Protein AF-A0A2S9GTV9-F1 (afdb_monomer_lite)

Foldseek 3Di:
DDDPDDPVSVVLVVVLVVLLVVLVVVLVCCQVVVDCDPFKDFDDQPQWDDQFQWTQHPVRDIDGHPDGRPDDRVNDPPVPDPPRDTHIDTPVVVCCCRSPVVSVVVVVVVVVVVVVVVVVVVVVVVVVVVVVD

Sequence (133 aa):
MAIKLHGWRRIALVLSVSWITVTASFAAANYFGGSDGYFVYQSMPMGSKIEGNVVTFQDGRKVRLPIEPDTKPWEVDWSKQVGVPKLPEIRWPRFLIIGIFFPFLLWLFVEISAVVVRWIAVGFRDSKSRSDK

Organism: NCBI:txid2099400

Structure (mmCIF, N/CA/C/O backbone):
data_AF-A0A2S9GTV9-F1
#
_entry.id   AF-A0A2S9GTV9-F1
#
loop_
_atom_site.group_PDB
_atom_site.id
_atom_site.type_symbol
_atom_site.label_atom_id
_atom_site.label_alt_id
_atom_site.label_comp_id
_atom_site.label_asym_id
_atom_site.label_entity_id
_atom_site.label_seq_id
_atom_site.pdbx_PDB_ins_code
_atom_site.Cartn_x
_atom_site.Cartn_y
_atom_site.Cartn_z
_atom_site.occupancy
_atom_site.B_iso_or_equiv
_atom_site.auth_seq_id
_atom_site.auth_comp_id
_atom_site.auth_asym_id
_atom_site.auth_atom_id
_atom_site.pdbx_PDB_model_num
ATOM 1 N N . MET A 1 1 ? -6.006 18.281 -26.760 1.00 36.84 1 MET A N 1
ATOM 2 C CA . MET A 1 1 ? -4.566 18.276 -27.106 1.00 36.84 1 MET A CA 1
ATOM 3 C C . MET A 1 1 ? -4.013 16.890 -26.783 1.00 36.84 1 MET A C 1
ATOM 5 O O . MET A 1 1 ? -3.907 16.553 -25.614 1.00 36.84 1 MET A O 1
ATOM 9 N N . ALA A 1 2 ? -3.794 16.032 -27.784 1.00 46.97 2 ALA A N 1
ATOM 10 C CA . ALA A 1 2 ? -3.370 14.648 -27.553 1.00 46.97 2 ALA A CA 1
ATOM 11 C C . ALA A 1 2 ? -1.839 14.577 -27.443 1.00 46.97 2 ALA A C 1
ATOM 13 O O . ALA A 1 2 ? -1.130 14.820 -28.418 1.00 46.97 2 ALA A O 1
ATOM 14 N N . ILE A 1 3 ? -1.326 14.262 -26.253 1.00 52.88 3 ILE A N 1
ATOM 15 C CA . ILE A 1 3 ? 0.110 14.073 -26.028 1.00 52.88 3 ILE A CA 1
ATOM 16 C C . ILE A 1 3 ? 0.534 12.791 -26.757 1.00 52.88 3 ILE A C 1
ATOM 18 O O . ILE A 1 3 ? 0.134 11.684 -26.394 1.00 52.88 3 ILE A O 1
ATOM 22 N N . LYS A 1 4 ? 1.338 12.928 -27.815 1.00 57.28 4 LYS A N 1
ATOM 23 C CA . LYS A 1 4 ? 1.865 11.799 -28.594 1.00 57.28 4 LYS A CA 1
ATOM 24 C C . LYS A 1 4 ? 2.955 11.090 -27.774 1.00 57.28 4 LYS A C 1
ATOM 26 O O . LYS A 1 4 ? 4.137 11.400 -27.878 1.00 57.28 4 LYS A O 1
ATOM 31 N N . LEU A 1 5 ? 2.558 10.154 -26.911 1.00 61.72 5 LEU A N 1
ATOM 32 C CA . LEU A 1 5 ? 3.495 9.335 -26.132 1.00 61.72 5 LEU A CA 1
ATOM 33 C C . LEU A 1 5 ? 4.248 8.351 -27.040 1.00 61.72 5 LEU A C 1
ATOM 35 O O . LEU A 1 5 ? 3.621 7.560 -27.751 1.00 61.72 5 LEU A O 1
ATOM 39 N N . HIS A 1 6 ? 5.584 8.390 -26.974 1.00 76.19 6 HIS A N 1
ATOM 40 C CA . HIS A 1 6 ? 6.499 7.437 -27.615 1.00 76.19 6 HIS A CA 1
ATOM 41 C C . HIS A 1 6 ? 6.196 5.996 -27.161 1.00 76.19 6 HIS A C 1
ATOM 43 O O . HIS A 1 6 ? 5.809 5.793 -26.011 1.00 76.19 6 HIS A O 1
ATOM 49 N N . GLY A 1 7 ? 6.405 4.994 -28.026 1.00 74.38 7 GLY A N 1
ATOM 50 C CA . GLY A 1 7 ? 6.032 3.591 -27.755 1.00 74.38 7 GLY A CA 1
ATOM 51 C C . GLY A 1 7 ? 6.511 3.056 -26.397 1.00 74.38 7 GLY A C 1
ATOM 52 O O . GLY A 1 7 ? 5.719 2.523 -25.628 1.00 74.38 7 GLY A O 1
ATOM 53 N N . TRP A 1 8 ? 7.767 3.321 -26.036 1.00 72.69 8 TRP A N 1
ATOM 54 C CA . TRP A 1 8 ? 8.342 2.944 -24.738 1.00 72.69 8 TRP A CA 1
ATOM 55 C C . TRP A 1 8 ? 7.689 3.631 -23.536 1.00 72.69 8 TR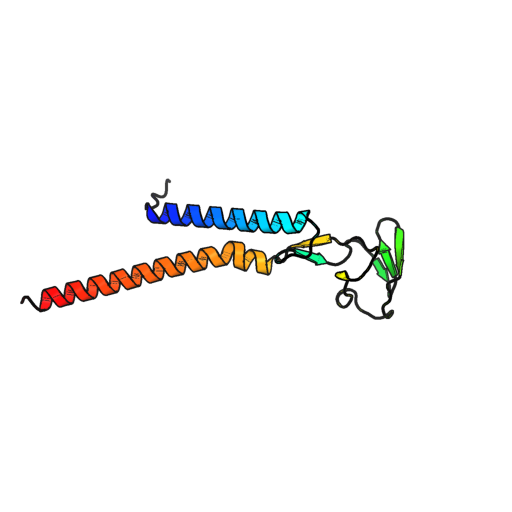P A C 1
ATOM 57 O O . TRP A 1 8 ? 7.499 3.012 -22.493 1.00 72.69 8 TRP A O 1
ATOM 67 N N . ARG A 1 9 ? 7.280 4.895 -23.687 1.00 75.19 9 ARG A N 1
ATOM 68 C CA . ARG A 1 9 ? 6.587 5.628 -22.620 1.00 75.19 9 ARG A CA 1
ATOM 69 C C . ARG A 1 9 ? 5.187 5.075 -22.372 1.00 75.19 9 ARG A C 1
ATOM 71 O O . ARG A 1 9 ? 4.725 5.107 -21.240 1.00 75.19 9 ARG A O 1
ATOM 78 N N . ARG A 1 10 ? 4.533 4.523 -23.401 1.00 77.31 10 ARG A N 1
ATOM 79 C CA . ARG A 1 10 ? 3.248 3.823 -23.244 1.00 77.31 10 ARG A CA 1
ATOM 80 C C . ARG A 1 10 ? 3.415 2.533 -22.446 1.00 77.31 10 ARG A C 1
ATOM 82 O O . ARG A 1 10 ? 2.633 2.299 -21.536 1.00 77.31 10 ARG A O 1
ATOM 89 N N . ILE A 1 11 ? 4.448 1.743 -22.742 1.00 79.38 11 ILE A N 1
ATOM 90 C CA . ILE A 1 11 ? 4.743 0.500 -22.009 1.00 79.38 11 ILE A CA 1
ATOM 91 C C . ILE A 1 11 ? 5.042 0.801 -20.537 1.00 79.38 11 ILE A C 1
ATOM 93 O O . ILE A 1 11 ? 4.457 0.174 -19.658 1.00 79.38 11 ILE A O 1
ATOM 97 N N . ALA A 1 12 ? 5.888 1.801 -20.265 1.00 76.38 12 ALA A N 1
ATOM 98 C CA . ALA A 1 12 ? 6.188 2.225 -18.899 1.00 76.38 12 ALA A CA 1
ATOM 99 C C . ALA A 1 12 ? 4.918 2.635 -18.139 1.00 76.38 12 ALA A C 1
ATOM 101 O O . ALA A 1 12 ? 4.698 2.191 -17.018 1.00 76.38 12 ALA A O 1
ATOM 102 N N . LEU A 1 13 ? 4.043 3.412 -18.782 1.00 76.25 13 LEU A N 1
ATOM 103 C CA . LEU A 1 13 ? 2.791 3.859 -18.180 1.00 76.25 13 LEU A CA 1
ATOM 104 C C . LEU A 1 13 ? 1.842 2.685 -17.888 1.00 76.25 13 LEU A C 1
ATOM 106 O O . LEU A 1 13 ? 1.281 2.617 -16.798 1.00 76.25 13 LEU A O 1
ATOM 110 N N . VAL A 1 14 ? 1.711 1.728 -18.812 1.00 80.31 14 VAL A N 1
ATOM 111 C CA . VAL A 1 14 ? 0.902 0.511 -18.608 1.00 80.31 14 VAL A CA 1
ATOM 112 C C . VAL A 1 14 ? 1.435 -0.322 -17.439 1.00 80.31 14 VAL A C 1
ATOM 114 O O . VAL A 1 14 ? 0.648 -0.787 -16.614 1.00 80.31 14 VAL A O 1
ATOM 117 N N . LEU A 1 15 ? 2.757 -0.471 -17.320 1.00 81.94 15 LEU A N 1
ATOM 118 C CA . LEU A 1 15 ? 3.380 -1.182 -16.201 1.00 81.94 15 LEU A CA 1
ATOM 119 C C . LEU A 1 15 ? 3.158 -0.461 -14.867 1.00 81.94 15 LEU A C 1
ATOM 121 O O . LEU A 1 15 ? 2.814 -1.112 -13.884 1.00 81.94 15 LEU A O 1
ATOM 125 N N . SER A 1 16 ? 3.279 0.870 -14.827 1.00 78.56 16 SER A N 1
ATOM 126 C CA . SER A 1 16 ? 3.006 1.654 -13.616 1.00 78.56 16 SER A CA 1
ATOM 127 C C . SER A 1 16 ? 1.548 1.538 -13.170 1.00 78.56 16 SER A C 1
ATOM 129 O O . SER A 1 16 ? 1.286 1.309 -11.992 1.00 78.56 16 SER A O 1
ATOM 131 N N . VAL A 1 17 ? 0.592 1.638 -14.100 1.00 81.00 17 VAL A N 1
ATOM 132 C CA . VAL A 1 17 ? -0.839 1.473 -13.792 1.00 81.00 17 VAL A CA 1
ATOM 133 C C . VAL A 1 17 ? -1.131 0.054 -13.300 1.00 81.00 17 VAL A C 1
ATOM 135 O O . VAL A 1 17 ? -1.847 -0.123 -12.313 1.00 81.00 17 VAL A O 1
ATOM 138 N N . SER A 1 18 ? -0.532 -0.956 -13.934 1.00 82.94 18 SER A N 1
ATOM 139 C CA . SER A 1 18 ? -0.667 -2.354 -13.507 1.00 82.94 18 SER A CA 1
ATOM 140 C C . SER A 1 18 ? -0.109 -2.563 -12.095 1.00 82.94 18 SER A C 1
ATOM 142 O O . SER A 1 18 ? -0.766 -3.182 -11.263 1.00 82.94 18 SER A O 1
ATOM 144 N N . TRP A 1 19 ? 1.052 -1.979 -11.779 1.00 84.62 19 TRP A N 1
ATOM 145 C CA . TRP A 1 19 ? 1.664 -2.048 -10.448 1.00 84.62 19 TRP A CA 1
ATOM 146 C C . TRP A 1 19 ? 0.798 -1.408 -9.361 1.00 84.62 19 TRP A C 1
ATOM 148 O O . TRP A 1 19 ? 0.572 -2.013 -8.310 1.00 84.62 19 TRP A O 1
ATOM 158 N N . ILE A 1 20 ? 0.273 -0.207 -9.623 1.00 82.25 20 ILE A N 1
ATOM 159 C CA . ILE A 1 20 ? -0.644 0.480 -8.704 1.00 82.25 20 ILE A CA 1
ATOM 160 C C . ILE A 1 20 ? -1.881 -0.389 -8.469 1.00 82.25 20 ILE A C 1
ATOM 162 O O . ILE A 1 20 ? -2.291 -0.568 -7.325 1.00 82.25 20 ILE A O 1
ATOM 166 N N . THR A 1 21 ? -2.430 -0.986 -9.529 1.00 83.06 21 THR A N 1
ATOM 167 C CA . THR A 1 21 ? -3.614 -1.853 -9.445 1.00 83.06 21 THR A CA 1
ATOM 168 C C . THR A 1 21 ? -3.348 -3.089 -8.586 1.00 83.06 21 THR A C 1
ATOM 170 O O . THR A 1 21 ? -4.150 -3.409 -7.709 1.00 83.06 21 THR A O 1
ATOM 173 N N . VAL A 1 22 ? -2.207 -3.759 -8.775 1.00 85.06 22 VAL A N 1
ATOM 174 C CA . VAL A 1 22 ? -1.809 -4.926 -7.967 1.00 85.06 22 VAL A CA 1
ATOM 175 C C . VAL A 1 22 ? -1.601 -4.532 -6.506 1.00 85.06 22 VAL A C 1
ATOM 177 O O . VAL A 1 22 ? -2.118 -5.196 -5.611 1.00 85.06 22 VAL A O 1
ATOM 180 N N . THR A 1 23 ? -0.907 -3.423 -6.252 1.00 84.12 23 THR A N 1
ATOM 181 C CA . THR A 1 23 ? -0.624 -2.953 -4.887 1.00 84.12 23 THR A CA 1
ATOM 182 C C . THR A 1 23 ? -1.903 -2.533 -4.162 1.00 84.12 23 THR A C 1
ATOM 184 O O . THR A 1 23 ? -2.093 -2.874 -2.996 1.00 84.12 23 THR A O 1
ATOM 187 N N . ALA A 1 24 ? -2.814 -1.847 -4.857 1.00 81.50 24 ALA A N 1
ATOM 188 C CA . ALA A 1 24 ? -4.129 -1.485 -4.338 1.00 81.50 24 ALA A CA 1
ATOM 189 C C . ALA A 1 24 ? -4.985 -2.723 -4.049 1.00 81.50 24 ALA A C 1
ATOM 191 O O . ALA A 1 24 ? -5.581 -2.812 -2.979 1.00 81.50 24 ALA A O 1
ATOM 192 N N . SER A 1 25 ? -4.990 -3.707 -4.953 1.00 83.12 25 SER A N 1
ATOM 193 C CA . SER A 1 25 ? -5.716 -4.969 -4.762 1.00 83.12 25 SER A CA 1
ATOM 194 C C . SER A 1 25 ? -5.176 -5.751 -3.565 1.00 83.12 25 SER A C 1
ATOM 196 O O . SER A 1 25 ? -5.946 -6.257 -2.754 1.00 83.12 25 SER A O 1
ATOM 198 N N . PHE A 1 26 ? -3.852 -5.799 -3.399 1.00 79.31 26 PHE A N 1
ATOM 199 C CA . PHE A 1 26 ? -3.220 -6.453 -2.258 1.00 79.31 26 PHE A CA 1
ATOM 200 C C . PHE A 1 26 ? -3.509 -5.718 -0.942 1.00 79.31 26 PHE A C 1
ATOM 202 O O . PHE A 1 26 ? -3.822 -6.351 0.066 1.00 79.31 26 PHE A O 1
ATOM 209 N N . ALA A 1 27 ? -3.467 -4.383 -0.933 1.00 77.69 27 ALA A N 1
ATOM 210 C CA . ALA A 1 27 ? -3.854 -3.591 0.233 1.00 77.69 27 ALA A CA 1
ATOM 211 C C . ALA A 1 27 ? -5.335 -3.799 0.597 1.00 77.69 27 ALA A C 1
ATOM 213 O O . ALA A 1 27 ? -5.647 -4.006 1.768 1.00 77.69 27 ALA A O 1
ATOM 214 N N . ALA A 1 28 ? -6.227 -3.828 -0.398 1.00 78.00 28 ALA A N 1
ATOM 215 C CA . ALA A 1 28 ? -7.649 -4.101 -0.211 1.00 78.00 28 ALA A CA 1
ATOM 216 C C . ALA A 1 28 ? -7.894 -5.511 0.345 1.00 78.00 28 ALA A C 1
ATOM 218 O O . ALA A 1 28 ? -8.660 -5.666 1.290 1.00 78.00 28 ALA A O 1
ATOM 219 N N . ALA A 1 29 ? -7.202 -6.530 -0.172 1.00 77.12 29 ALA A N 1
ATOM 220 C CA . ALA A 1 29 ? -7.305 -7.896 0.337 1.00 77.12 29 ALA A CA 1
ATOM 221 C C . ALA A 1 29 ? -6.901 -7.994 1.820 1.00 77.12 29 ALA A C 1
ATOM 223 O O . ALA A 1 29 ? -7.598 -8.633 2.601 1.00 77.12 29 ALA A O 1
ATOM 224 N N . ASN A 1 30 ? -5.830 -7.302 2.230 1.00 73.50 30 ASN A N 1
ATOM 225 C CA . ASN A 1 30 ? -5.439 -7.230 3.643 1.00 73.50 30 ASN A CA 1
ATOM 226 C C . ASN A 1 30 ? -6.464 -6.455 4.491 1.00 73.50 30 ASN A C 1
ATOM 228 O O . ASN A 1 30 ? -6.721 -6.824 5.632 1.00 73.50 30 ASN A O 1
ATOM 232 N N . TYR A 1 31 ? -7.069 -5.402 3.935 1.00 70.31 31 TYR A N 1
ATOM 233 C CA . TYR A 1 31 ? -8.070 -4.587 4.624 1.00 70.31 31 TYR A CA 1
ATOM 234 C C . TYR A 1 31 ? -9.366 -5.360 4.894 1.00 70.31 31 TYR A C 1
ATOM 236 O O . TYR A 1 31 ? -9.850 -5.383 6.024 1.00 70.31 31 TYR A O 1
ATOM 244 N N . PHE A 1 32 ? -9.906 -6.032 3.874 1.00 73.75 32 PHE A N 1
ATOM 245 C CA . PHE A 1 32 ? -11.146 -6.806 3.985 1.00 73.75 32 PHE A CA 1
ATOM 246 C C . PHE A 1 32 ? -10.946 -8.180 4.632 1.00 73.75 32 PHE A C 1
ATOM 248 O O . PHE A 1 32 ? -11.886 -8.724 5.203 1.00 73.75 32 PHE A O 1
ATOM 255 N N . GLY A 1 33 ? -9.734 -8.740 4.569 1.00 65.25 33 GLY A N 1
ATOM 256 C CA . GLY A 1 33 ? -9.407 -10.039 5.158 1.00 65.25 33 GLY A CA 1
ATOM 257 C C . GLY A 1 33 ? -9.264 -10.028 6.681 1.00 65.25 33 GLY A C 1
ATOM 258 O O . GLY A 1 33 ? -9.167 -11.094 7.282 1.00 65.25 33 GLY A O 1
ATOM 259 N N . GLY A 1 34 ? -9.231 -8.851 7.318 1.00 60.06 34 GLY A N 1
ATOM 260 C CA . GLY A 1 34 ? -9.117 -8.731 8.775 1.00 60.06 34 GLY A CA 1
ATOM 261 C C . GLY A 1 34 ? -7.800 -9.264 9.353 1.00 60.06 34 GLY A C 1
ATOM 262 O O . GLY A 1 34 ? -7.698 -9.427 10.565 1.00 60.06 34 GLY A O 1
ATOM 263 N N . SER A 1 35 ? -6.798 -9.534 8.514 1.00 62.25 35 SER A N 1
ATOM 264 C CA . SER A 1 35 ? -5.465 -9.974 8.925 1.00 62.25 35 SER A CA 1
ATOM 265 C C . SER A 1 35 ? -4.540 -8.779 9.138 1.00 62.25 35 SER A C 1
ATOM 267 O O . SER A 1 35 ? -4.529 -7.859 8.316 1.00 62.25 35 SER A O 1
ATOM 269 N N . ASP A 1 36 ? -3.697 -8.830 10.170 1.00 64.38 36 ASP A N 1
ATOM 270 C CA . ASP A 1 36 ? -2.565 -7.910 10.283 1.00 64.38 36 ASP A CA 1
ATOM 271 C C . ASP A 1 36 ? -1.587 -8.182 9.134 1.00 64.38 36 ASP A C 1
ATOM 273 O O . ASP A 1 36 ? -0.910 -9.209 9.075 1.00 64.38 36 ASP A O 1
ATOM 277 N N . GLY A 1 37 ? -1.572 -7.263 8.175 1.00 65.81 37 GLY A N 1
ATOM 278 C CA . GLY A 1 37 ? -0.848 -7.383 6.923 1.00 65.81 37 GLY A CA 1
ATOM 279 C C . GLY A 1 37 ? 0.239 -6.326 6.781 1.00 65.81 37 GLY A C 1
ATOM 280 O O . GLY A 1 37 ? 0.402 -5.407 7.583 1.00 65.81 37 GLY A O 1
ATOM 281 N N . TYR A 1 38 ? 0.990 -6.404 5.688 1.00 67.31 38 TYR A N 1
ATOM 282 C CA . TYR A 1 38 ? 2.076 -5.456 5.425 1.00 67.31 38 TYR A CA 1
ATOM 283 C C . TYR A 1 38 ? 1.592 -3.988 5.341 1.00 67.31 38 TYR A C 1
ATOM 285 O O . TYR A 1 38 ? 2.290 -3.062 5.783 1.00 67.31 38 TYR A O 1
ATOM 293 N N . PHE A 1 39 ? 0.383 -3.796 4.799 1.00 64.31 39 PHE A N 1
ATOM 294 C CA . PHE A 1 39 ? -0.255 -2.498 4.560 1.00 64.31 39 PHE A CA 1
ATOM 295 C C . PHE A 1 39 ? -1.326 -2.121 5.577 1.00 64.31 39 PHE A C 1
ATOM 297 O O . PHE A 1 39 ? -1.707 -0.957 5.617 1.00 64.31 39 PHE A O 1
ATOM 304 N N . VAL A 1 40 ? -1.820 -3.065 6.370 1.00 60.16 40 VAL A N 1
ATOM 305 C CA . VAL A 1 40 ? -2.968 -2.853 7.253 1.00 60.16 40 VAL A CA 1
ATOM 306 C C . VAL A 1 40 ? -2.626 -3.393 8.623 1.00 60.16 40 VAL A C 1
ATOM 308 O O . VAL A 1 40 ? -2.097 -4.492 8.734 1.00 60.16 40 VAL A O 1
ATOM 311 N N . TYR A 1 41 ? -2.907 -2.615 9.656 1.00 67.44 41 TYR A N 1
ATOM 312 C CA . TYR A 1 41 ? -2.806 -3.075 11.032 1.00 67.44 41 TYR A CA 1
ATOM 313 C C . TYR A 1 41 ? -4.114 -2.804 11.747 1.00 67.44 41 TYR A C 1
ATOM 315 O O . TYR A 1 41 ? -4.803 -1.829 11.448 1.00 67.44 41 TYR A O 1
ATOM 323 N N . GLN A 1 42 ? -4.461 -3.680 12.673 1.00 64.50 42 GLN A N 1
ATOM 324 C CA . GLN A 1 42 ? -5.600 -3.475 13.541 1.00 64.50 42 GLN A CA 1
ATOM 325 C C . GLN A 1 42 ? -5.226 -2.473 14.632 1.00 64.50 42 GLN A C 1
ATOM 327 O O . GLN A 1 42 ? -4.428 -2.775 15.522 1.00 64.50 42 GLN A O 1
ATOM 332 N N . SER A 1 43 ? -5.785 -1.269 14.548 1.00 66.31 43 SER A N 1
ATOM 333 C CA . SER A 1 43 ? -5.598 -0.228 15.555 1.00 66.31 43 SER A CA 1
ATOM 334 C C . SER A 1 43 ? -6.875 -0.021 16.372 1.00 66.31 43 SER A C 1
ATOM 336 O O . SER A 1 43 ? -7.885 -0.701 16.164 1.00 66.31 43 SER A O 1
ATOM 338 N N . MET A 1 44 ? -6.750 0.835 17.388 1.00 62.88 44 MET A N 1
ATOM 339 C CA . MET A 1 44 ? -7.713 1.128 18.451 1.00 62.88 44 MET A CA 1
ATOM 340 C C . MET A 1 44 ? -9.201 1.026 18.074 1.00 62.88 44 MET A C 1
ATO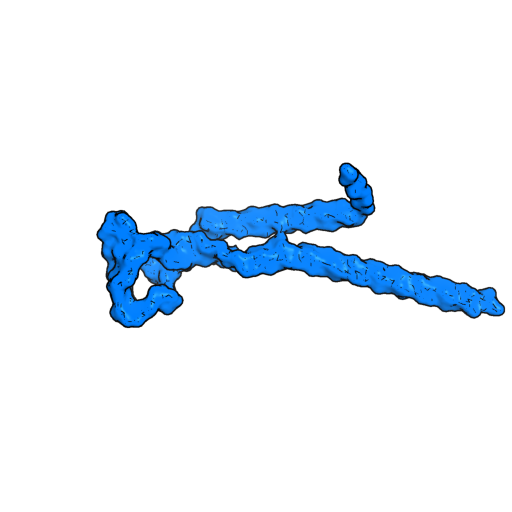M 342 O O . MET A 1 44 ? -9.605 1.387 16.968 1.00 62.88 44 MET A O 1
ATOM 346 N N . PRO A 1 45 ? -10.064 0.677 19.042 1.00 64.56 45 PRO A N 1
ATOM 347 C CA . PRO A 1 45 ? -11.507 0.790 18.865 1.00 64.56 45 PRO A CA 1
ATOM 348 C C . PRO A 1 45 ? -11.951 2.254 18.664 1.00 64.56 45 PRO A C 1
ATOM 350 O O . PRO A 1 45 ? -11.958 3.051 19.608 1.00 64.56 45 PRO A O 1
ATOM 353 N N . MET A 1 46 ? -12.363 2.615 17.443 1.00 63.84 46 MET A N 1
ATOM 354 C CA . MET A 1 46 ? -12.908 3.948 17.138 1.00 63.84 46 MET A CA 1
ATOM 355 C C . MET A 1 46 ? -14.202 4.220 17.903 1.00 63.84 46 MET A C 1
ATOM 357 O O . MET A 1 46 ? -15.061 3.350 18.047 1.00 63.84 46 MET A O 1
ATOM 361 N N . GLY A 1 47 ? -14.355 5.460 18.369 1.00 62.28 47 GLY A N 1
ATOM 362 C CA . GLY A 1 47 ? -15.561 5.904 19.068 1.00 62.28 47 GLY A CA 1
ATOM 363 C C . GLY A 1 47 ? -15.721 5.333 20.478 1.00 62.28 47 GLY A C 1
ATOM 364 O O . GLY A 1 47 ? -16.763 5.546 21.093 1.00 62.28 47 GLY A O 1
ATOM 365 N N . SER A 1 48 ? -14.715 4.629 20.999 1.00 71.12 48 SER A N 1
ATOM 366 C CA . SER A 1 48 ? -14.713 4.159 22.379 1.00 71.12 48 SER A CA 1
ATOM 367 C C . SER A 1 48 ? -14.198 5.238 23.335 1.00 71.12 48 SER A C 1
ATOM 369 O O . SER A 1 48 ? -13.281 5.998 23.019 1.00 71.12 48 SER A O 1
ATOM 371 N N . LYS A 1 49 ? -14.806 5.318 24.519 1.00 73.00 49 LYS A N 1
ATOM 372 C CA . LYS A 1 49 ? -14.332 6.151 25.622 1.00 73.00 49 LYS A CA 1
ATOM 373 C C . LYS A 1 49 ? -13.461 5.289 26.525 1.00 73.00 49 LYS A C 1
ATOM 375 O O . LYS A 1 49 ? -13.935 4.288 27.063 1.00 73.00 49 LYS A O 1
ATOM 380 N N . ILE A 1 50 ? -12.199 5.673 26.670 1.00 72.88 50 ILE A N 1
ATOM 381 C CA . ILE A 1 50 ? -11.230 4.966 27.506 1.00 72.88 50 ILE A CA 1
ATOM 382 C C . ILE A 1 50 ? -11.098 5.749 28.810 1.00 72.88 50 ILE A C 1
ATOM 384 O O . ILE A 1 50 ? -10.654 6.895 28.805 1.00 72.88 50 ILE A O 1
ATOM 388 N N . GLU A 1 51 ? -11.523 5.142 29.913 1.00 73.62 51 GLU A N 1
ATOM 389 C CA . GLU A 1 51 ? -11.390 5.694 31.261 1.00 73.62 51 GLU A CA 1
ATOM 390 C C . GLU A 1 51 ? -10.574 4.707 32.099 1.00 73.62 51 GLU A C 1
ATOM 392 O O . GLU A 1 51 ? -11.081 3.683 32.565 1.00 73.62 51 GLU A O 1
ATOM 397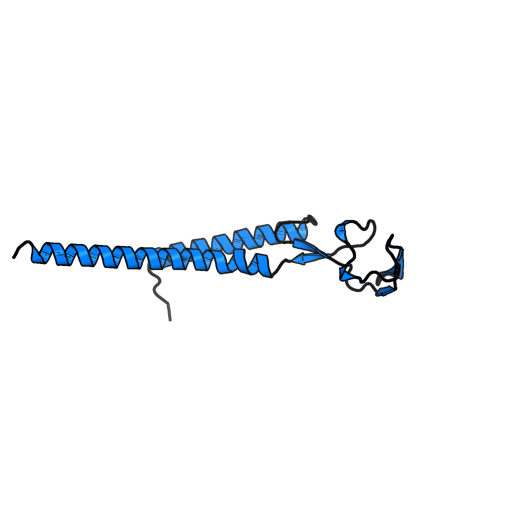 N N . GLY A 1 52 ? -9.278 4.993 32.232 1.00 74.06 52 GLY A N 1
ATOM 398 C CA . GLY A 1 52 ? -8.310 4.107 32.871 1.00 74.06 52 GLY A CA 1
ATOM 399 C C . GLY A 1 52 ? -8.282 2.719 32.232 1.00 74.06 52 GLY A C 1
ATOM 400 O O . GLY A 1 52 ? -8.010 2.581 31.042 1.00 74.06 52 GLY A O 1
ATOM 401 N N . ASN A 1 53 ? -8.614 1.685 33.009 1.00 78.06 53 ASN A N 1
ATOM 402 C CA . ASN A 1 53 ? -8.631 0.297 32.541 1.00 78.06 53 ASN A CA 1
ATOM 403 C C . ASN A 1 53 ? -9.975 -0.153 31.938 1.00 78.06 53 ASN A C 1
ATOM 405 O O . ASN A 1 53 ? -10.151 -1.343 31.673 1.00 78.06 53 ASN A O 1
ATOM 409 N N . VAL A 1 54 ? -10.942 0.747 31.735 1.00 76.00 54 VAL A N 1
ATOM 410 C CA . VAL A 1 54 ? -12.248 0.407 31.155 1.00 76.00 54 VAL A CA 1
ATOM 411 C C . VAL A 1 54 ? -12.421 1.078 29.799 1.00 76.00 54 VAL A C 1
ATOM 413 O O . VAL A 1 54 ? -12.330 2.298 29.669 1.00 76.00 54 VAL A O 1
ATOM 416 N N . VAL A 1 55 ? -12.751 0.273 28.792 1.00 77.44 55 VAL A N 1
ATOM 417 C CA . VAL A 1 55 ? -13.164 0.741 27.468 1.00 77.44 55 VAL A CA 1
ATOM 418 C C . VAL A 1 55 ? -14.678 0.671 27.389 1.00 77.44 55 VAL A C 1
ATOM 420 O O . VAL A 1 55 ? -15.256 -0.410 27.498 1.00 77.44 55 VAL A O 1
ATOM 423 N N . THR A 1 56 ? -15.319 1.822 27.203 1.00 78.56 56 THR A N 1
ATOM 424 C CA . THR A 1 56 ? -16.756 1.922 26.935 1.00 78.56 56 THR A CA 1
ATOM 425 C C . THR A 1 56 ? -16.968 2.130 25.443 1.00 78.56 56 THR A C 1
ATOM 427 O O . THR A 1 56 ? -16.471 3.097 24.870 1.00 78.56 56 THR A O 1
ATOM 430 N N . PHE A 1 57 ? -17.702 1.232 24.803 1.00 75.75 57 PHE A N 1
ATOM 431 C CA . PHE A 1 57 ? -18.043 1.322 23.386 1.00 75.75 57 PHE A CA 1
ATOM 432 C C . PHE A 1 57 ? -19.319 2.148 23.178 1.00 75.75 57 PHE A C 1
ATOM 434 O O . PHE A 1 57 ? -20.101 2.352 24.108 1.00 75.75 57 PHE A O 1
ATOM 441 N N . GLN A 1 58 ? -19.555 2.609 21.946 1.00 73.25 58 GLN A N 1
ATOM 442 C CA . GLN A 1 58 ? -20.763 3.378 21.601 1.00 73.25 58 GLN A CA 1
ATOM 443 C C . GLN A 1 58 ? -22.065 2.589 21.797 1.00 73.25 58 GLN A C 1
ATOM 445 O O . GLN A 1 58 ? -23.122 3.179 21.985 1.00 73.25 58 GLN A O 1
ATOM 450 N N . ASP A 1 59 ? -21.985 1.261 21.794 1.00 71.25 59 ASP A N 1
ATOM 451 C CA . ASP A 1 59 ? -23.100 0.352 22.070 1.00 71.25 59 ASP A CA 1
ATOM 452 C C . ASP A 1 59 ? -23.354 0.129 23.578 1.00 71.25 59 ASP A C 1
ATOM 454 O O . ASP A 1 59 ? -24.184 -0.695 23.955 1.00 71.25 59 ASP A O 1
ATOM 458 N N . GLY A 1 60 ? -22.634 0.844 24.450 1.00 72.56 60 GLY A N 1
ATOM 459 C CA . GLY A 1 60 ? -22.755 0.745 25.903 1.00 72.56 60 GLY A CA 1
ATOM 460 C C . GLY A 1 60 ? -22.013 -0.440 26.526 1.00 72.56 60 GLY A C 1
ATOM 461 O O . GLY A 1 60 ? -21.990 -0.554 27.756 1.00 72.56 60 GLY A O 1
ATOM 462 N N . ARG A 1 61 ? -21.365 -1.307 25.730 1.00 75.81 61 ARG A N 1
ATOM 463 C CA . ARG A 1 61 ? -20.526 -2.388 26.263 1.00 75.81 61 ARG A CA 1
ATOM 464 C C . ARG A 1 61 ? -19.320 -1.801 26.989 1.00 75.81 61 ARG A C 1
ATOM 466 O O . ARG A 1 61 ? -18.703 -0.842 26.528 1.00 75.81 61 ARG A O 1
ATOM 473 N N . LYS A 1 62 ? -18.966 -2.406 28.123 1.00 79.00 62 LYS A N 1
ATOM 474 C CA . LYS A 1 62 ? -17.781 -2.056 28.911 1.00 79.00 62 LYS A CA 1
ATOM 475 C C . LYS A 1 62 ? -16.858 -3.259 28.985 1.00 79.00 62 LYS A C 1
ATOM 477 O O . LYS A 1 62 ? -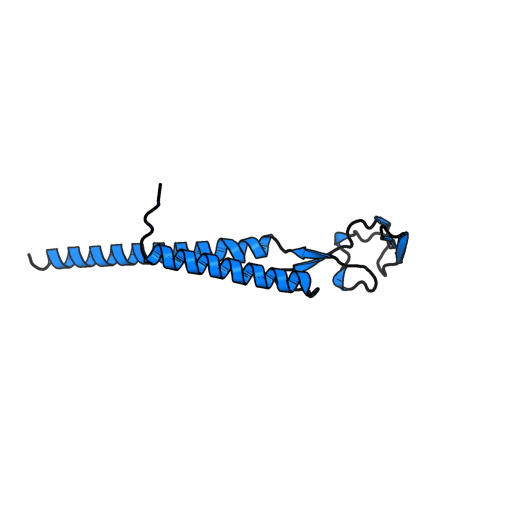17.261 -4.305 29.485 1.00 79.00 62 LYS A O 1
ATOM 482 N N . VAL A 1 63 ? -15.630 -3.108 28.502 1.00 76.75 63 VAL A N 1
ATOM 483 C CA . VAL A 1 63 ? -14.591 -4.140 28.590 1.00 76.75 63 VAL A CA 1
ATOM 484 C C . VAL A 1 63 ? -13.498 -3.640 29.523 1.00 76.75 63 VAL A C 1
ATOM 486 O O . VAL A 1 63 ? -12.957 -2.552 29.326 1.00 76.75 63 VAL A O 1
ATOM 489 N N . ARG A 1 64 ? -13.196 -4.425 30.563 1.00 77.56 64 ARG A N 1
ATOM 490 C CA . ARG A 1 64 ? -12.038 -4.187 31.430 1.00 77.56 64 ARG A CA 1
ATOM 491 C C . ARG A 1 64 ? -10.793 -4.738 30.756 1.00 77.56 64 ARG A C 1
ATOM 493 O O . ARG A 1 64 ? -10.738 -5.923 30.440 1.00 77.56 64 ARG A O 1
ATOM 500 N N . LEU A 1 65 ? -9.812 -3.873 30.563 1.00 75.81 65 LEU A N 1
ATOM 501 C CA . LEU A 1 65 ? -8.504 -4.233 30.056 1.00 75.81 65 LEU A CA 1
ATOM 502 C C . LEU A 1 65 ? -7.599 -4.667 31.225 1.00 75.81 65 LEU A C 1
ATOM 504 O O . LEU A 1 65 ? -7.632 -4.046 32.291 1.00 75.81 65 LEU A O 1
ATOM 508 N N . PRO A 1 66 ? -6.774 -5.708 31.048 1.00 75.88 66 PRO A N 1
ATOM 509 C CA . PRO A 1 66 ? -5.793 -6.156 32.033 1.00 75.88 66 PRO A CA 1
ATOM 510 C C . PRO A 1 66 ? -4.520 -5.287 31.975 1.00 75.88 66 PRO A C 1
ATOM 512 O O . PRO A 1 66 ? -3.437 -5.783 31.685 1.00 75.88 66 PRO A O 1
ATOM 515 N N . ILE A 1 67 ? -4.661 -3.980 32.192 1.00 73.62 67 ILE A N 1
ATOM 516 C CA . ILE A 1 67 ? -3.575 -2.983 32.181 1.00 73.62 67 ILE A CA 1
ATOM 517 C C . ILE A 1 67 ? -3.711 -2.043 33.376 1.00 73.62 67 ILE A C 1
ATOM 519 O O . ILE A 1 67 ? -4.778 -1.947 33.994 1.00 73.62 67 ILE A O 1
ATOM 523 N N . GLU A 1 68 ? -2.617 -1.360 33.697 1.00 77.44 68 GLU A N 1
ATOM 524 C CA . GLU A 1 68 ? -2.571 -0.384 34.777 1.00 77.44 68 GLU A CA 1
ATOM 525 C C . GLU A 1 68 ? -3.488 0.819 34.468 1.00 77.44 68 GLU A C 1
ATOM 527 O O . GLU A 1 68 ? -3.666 1.185 33.300 1.00 77.44 68 GLU A O 1
ATOM 532 N N . PRO A 1 69 ? -4.123 1.430 35.487 1.00 68.56 69 PRO A N 1
ATOM 533 C CA . PRO A 1 69 ? -5.155 2.457 35.295 1.00 68.56 69 PRO A CA 1
ATOM 534 C C . PRO A 1 69 ? -4.657 3.738 34.610 1.00 68.56 69 PRO A C 1
ATOM 536 O O . PRO A 1 69 ? -5.457 4.539 34.139 1.00 68.56 69 PRO A O 1
ATOM 539 N N . ASP A 1 70 ? -3.352 3.951 34.600 1.00 76.31 70 ASP A N 1
ATOM 540 C CA . ASP A 1 70 ? -2.627 5.124 34.123 1.00 76.31 70 ASP A CA 1
ATOM 541 C C . ASP A 1 70 ? -1.937 4.898 32.770 1.00 76.31 70 ASP A C 1
ATOM 543 O O . ASP A 1 70 ? -1.354 5.828 32.206 1.00 76.31 70 ASP A O 1
ATOM 547 N N . THR A 1 71 ? -2.060 3.694 32.201 1.00 72.19 71 THR A N 1
ATOM 548 C CA . THR A 1 71 ? -1.551 3.406 30.858 1.00 72.19 71 THR A CA 1
ATOM 549 C C . THR A 1 71 ? -2.295 4.248 29.824 1.00 72.19 71 THR A C 1
ATOM 551 O O . THR A 1 71 ? -3.527 4.225 29.733 1.00 72.19 71 THR A O 1
ATOM 554 N N . LYS A 1 72 ? -1.552 4.995 29.003 1.00 72.12 72 LYS A N 1
ATOM 555 C CA . LYS A 1 72 ? -2.165 5.807 27.949 1.00 72.12 72 LYS A CA 1
ATOM 556 C C . LYS A 1 72 ? -2.720 4.911 26.840 1.00 72.12 72 LYS A C 1
ATOM 558 O O . LYS A 1 72 ? -2.100 3.906 26.500 1.00 72.12 72 LYS A O 1
ATOM 563 N N . PRO A 1 73 ? -3.823 5.297 26.174 1.00 68.38 73 PRO A N 1
ATOM 564 C CA . PRO A 1 73 ? -4.424 4.488 25.115 1.00 68.38 73 PRO A CA 1
ATOM 565 C C . PRO A 1 73 ? -3.442 4.013 24.035 1.00 68.38 73 PRO A C 1
ATOM 567 O O . PRO A 1 73 ? -3.532 2.876 23.581 1.00 68.38 73 PRO A O 1
ATOM 570 N N . TRP A 1 74 ? -2.507 4.867 23.607 1.00 71.06 74 TRP A N 1
ATOM 571 C CA . TRP A 1 74 ? -1.538 4.556 22.543 1.00 71.06 74 TRP A CA 1
ATOM 572 C C . TRP A 1 74 ? -0.405 3.622 22.975 1.00 71.06 74 TRP A C 1
ATOM 574 O O . TRP A 1 74 ? 0.318 3.124 22.119 1.00 71.06 74 TRP A O 1
ATOM 584 N N . GLU A 1 75 ? -0.257 3.372 24.275 1.00 71.06 75 GLU A N 1
ATOM 585 C CA . GLU A 1 75 ? 0.694 2.402 24.831 1.00 71.06 75 GLU A CA 1
ATOM 586 C C . GLU A 1 75 ? 0.075 1.000 24.940 1.00 71.06 75 GLU A C 1
ATOM 588 O O . GLU A 1 75 ? 0.790 0.010 25.090 1.00 71.06 75 GLU A O 1
ATOM 593 N N . VAL A 1 76 ? -1.252 0.894 24.819 1.00 73.50 76 VAL A N 1
ATOM 594 C CA . VAL A 1 76 ? -1.961 -0.384 24.867 1.00 73.50 76 VAL A CA 1
ATOM 595 C C . VAL A 1 76 ? -1.754 -1.141 23.561 1.00 73.50 76 VAL A C 1
ATOM 597 O O . VAL A 1 76 ? -2.084 -0.667 22.473 1.00 73.50 76 VAL A O 1
ATOM 600 N N . ASP A 1 77 ? -1.272 -2.375 23.676 1.00 73.50 77 ASP A N 1
ATOM 601 C CA . ASP A 1 77 ? -1.228 -3.306 22.555 1.00 73.50 77 ASP A CA 1
ATOM 602 C C . ASP A 1 77 ? -2.633 -3.868 22.283 1.00 73.50 77 ASP A C 1
ATOM 604 O O . ASP A 1 77 ? -3.016 -4.946 22.752 1.00 73.50 77 ASP A O 1
ATOM 608 N N . TRP A 1 78 ? -3.429 -3.101 21.534 1.00 72.94 78 TRP A N 1
ATOM 609 C CA . TRP A 1 78 ? -4.803 -3.446 21.162 1.00 72.94 78 TRP A CA 1
ATOM 610 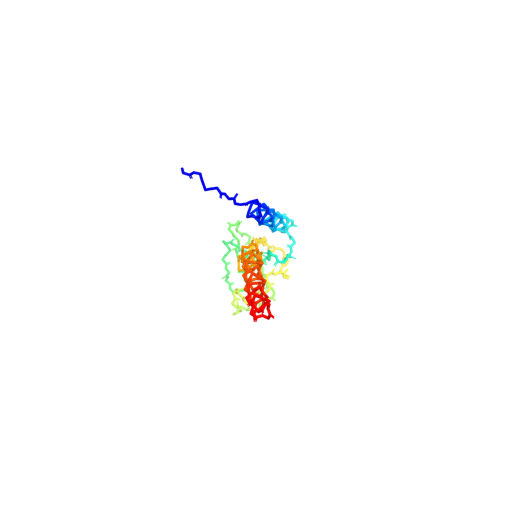C C . TRP A 1 78 ? -4.897 -4.765 20.400 1.00 72.94 78 TRP A C 1
ATOM 612 O O . TRP A 1 78 ? -5.921 -5.439 20.488 1.00 72.94 78 TRP A O 1
ATOM 622 N N . SER A 1 79 ? -3.829 -5.182 19.711 1.00 68.19 79 SER A N 1
ATOM 623 C CA . SER A 1 79 ? -3.794 -6.443 18.967 1.00 68.19 79 SER A CA 1
ATOM 624 C C . SER A 1 79 ? -3.985 -7.665 19.877 1.00 68.19 79 SER A C 1
ATOM 626 O O . SER A 1 79 ? -4.575 -8.662 19.455 1.00 68.19 79 SER A O 1
ATOM 628 N N . LYS A 1 80 ? -3.593 -7.569 21.152 1.00 73.94 80 LYS A N 1
ATOM 629 C CA . LYS A 1 80 ? -3.680 -8.662 22.132 1.00 73.94 80 LYS A CA 1
ATOM 630 C C . LYS A 1 80 ? -4.971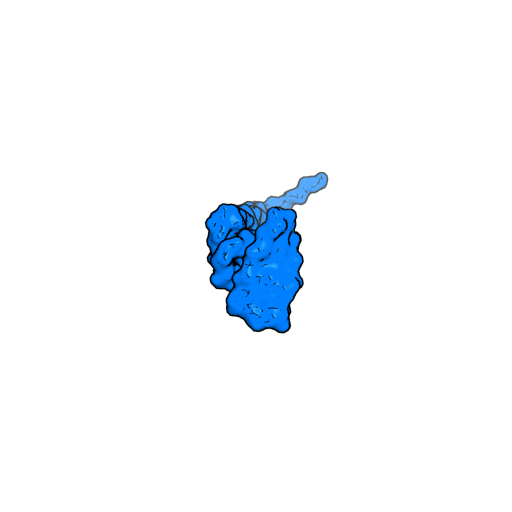 -8.666 22.949 1.00 73.94 80 LYS A C 1
ATOM 632 O O . LYS A 1 80 ? -5.210 -9.611 23.696 1.00 73.94 80 LYS A O 1
ATOM 637 N N . GLN A 1 81 ? -5.809 -7.638 22.816 1.00 71.62 81 GLN A N 1
ATOM 638 C CA . GLN A 1 81 ? -7.024 -7.505 23.617 1.00 71.62 81 GLN A CA 1
ATOM 639 C C . GLN A 1 81 ? -8.177 -8.299 22.994 1.00 71.62 81 GLN A C 1
ATOM 641 O O . GLN A 1 81 ? -8.642 -8.006 21.890 1.00 71.62 81 GLN A O 1
ATOM 646 N N . VAL A 1 82 ? -8.634 -9.328 23.710 1.00 66.81 82 VAL A N 1
ATOM 647 C CA . VAL A 1 82 ? -9.744 -10.196 23.295 1.00 66.81 82 VAL A CA 1
ATOM 648 C C . VAL A 1 82 ? -11.074 -9.514 23.625 1.00 66.81 82 VAL A C 1
ATOM 650 O O . VAL A 1 82 ? -11.264 -9.012 24.728 1.00 66.81 82 VAL A O 1
ATOM 653 N N . GLY A 1 83 ? -12.009 -9.491 22.671 1.00 64.94 83 GLY A N 1
ATOM 654 C CA . GLY A 1 83 ? -13.350 -8.917 22.866 1.00 64.94 83 GLY A CA 1
ATOM 655 C C . GLY A 1 83 ? -13.478 -7.425 22.542 1.00 64.94 83 GLY A C 1
ATOM 656 O O . GLY A 1 83 ? -14.580 -6.885 22.613 1.00 64.94 83 GLY A O 1
ATOM 657 N N . VAL A 1 84 ? -12.389 -6.767 22.136 1.00 68.25 84 VAL A N 1
ATOM 658 C CA . VAL A 1 84 ? -12.419 -5.398 21.611 1.00 68.25 84 VAL A CA 1
ATOM 659 C C . VAL A 1 84 ? -12.621 -5.455 20.088 1.00 68.25 84 VAL A C 1
ATOM 661 O O . VAL A 1 84 ? -11.802 -6.077 19.409 1.00 68.25 84 VAL A O 1
ATOM 664 N N . PRO A 1 85 ? -13.677 -4.843 19.518 1.00 65.88 85 PRO A N 1
ATOM 665 C CA . PRO A 1 85 ? -13.795 -4.677 18.074 1.00 65.88 85 PRO A CA 1
ATOM 666 C C . PRO A 1 85 ? -12.656 -3.787 17.574 1.00 65.88 85 PRO A C 1
ATOM 668 O O . PRO A 1 85 ? -12.513 -2.640 17.997 1.00 65.88 85 PRO A O 1
ATOM 671 N N . LYS A 1 86 ? -11.830 -4.333 16.686 1.00 69.94 86 LYS A N 1
ATOM 672 C CA . LYS A 1 86 ? -10.694 -3.633 16.086 1.00 69.94 86 LYS A CA 1
ATOM 673 C C . LYS A 1 86 ? -11.072 -3.165 14.695 1.00 69.94 86 LYS A C 1
ATOM 675 O O . LYS A 1 86 ? -11.818 -3.855 13.998 1.00 69.94 86 LYS A O 1
ATOM 680 N N . LEU A 1 87 ? -10.529 -2.028 14.279 1.00 67.50 87 LEU A N 1
ATOM 681 C CA . LEU A 1 87 ? -10.706 -1.550 12.917 1.00 67.50 87 LEU A CA 1
ATOM 682 C C . LEU A 1 87 ? -9.401 -1.703 12.136 1.00 67.50 87 LEU A C 1
ATOM 684 O O . LEU A 1 87 ? -8.332 -1.374 12.656 1.00 67.50 87 LEU A O 1
ATOM 688 N N . PRO A 1 88 ? -9.468 -2.216 10.897 1.00 68.62 88 PRO A N 1
ATOM 689 C CA . PRO A 1 88 ? -8.316 -2.218 10.019 1.00 68.62 88 PRO A CA 1
ATOM 690 C C . PRO A 1 88 ? -7.973 -0.773 9.646 1.00 68.62 88 PRO A C 1
ATOM 692 O O . PRO A 1 88 ? -8.817 -0.029 9.145 1.00 68.62 88 PRO A O 1
ATOM 695 N N . GLU A 1 89 ? -6.724 -0.377 9.866 1.00 71.44 89 GLU A N 1
ATOM 696 C CA . GLU A 1 89 ? -6.198 0.921 9.462 1.00 71.44 89 GLU A CA 1
ATOM 697 C C . GLU A 1 89 ? -5.104 0.747 8.408 1.00 71.44 89 GLU A C 1
ATOM 699 O O . GLU A 1 89 ? -4.193 -0.076 8.540 1.00 71.44 89 GLU A O 1
ATOM 704 N N . ILE A 1 90 ? -5.190 1.537 7.336 1.00 71.88 90 ILE A N 1
ATOM 705 C CA . ILE A 1 90 ? -4.213 1.515 6.248 1.00 71.88 90 ILE A CA 1
ATOM 706 C C . ILE A 1 90 ? -2.961 2.272 6.694 1.00 71.88 90 ILE A C 1
ATOM 708 O O . ILE A 1 90 ? -3.011 3.444 7.062 1.00 71.88 90 ILE A O 1
ATOM 712 N N . ARG A 1 91 ? -1.797 1.632 6.572 1.00 76.25 91 ARG A N 1
ATOM 713 C CA . ARG A 1 91 ? -0.480 2.263 6.718 1.00 76.25 91 ARG A CA 1
ATOM 714 C C . ARG A 1 91 ? -0.193 3.128 5.496 1.00 76.25 91 ARG A C 1
ATOM 716 O O . ARG A 1 91 ? 0.622 2.765 4.643 1.00 76.25 91 ARG A O 1
ATOM 723 N N . TRP A 1 92 ? -0.846 4.286 5.437 1.00 74.00 92 TRP A N 1
ATOM 724 C CA . TRP A 1 92 ? -0.709 5.268 4.362 1.00 74.00 92 TRP A CA 1
ATOM 725 C C . TRP A 1 92 ? 0.745 5.549 3.964 1.00 74.00 92 TRP A C 1
ATOM 727 O O . TRP A 1 92 ? 1.016 5.516 2.766 1.00 74.00 92 TRP A O 1
ATOM 737 N N . PRO A 1 93 ? 1.720 5.703 4.888 1.00 75.94 93 PRO A N 1
ATOM 738 C CA . PRO A 1 93 ? 3.109 5.931 4.492 1.00 75.94 93 PRO A CA 1
ATOM 739 C C . PRO A 1 93 ? 3.692 4.781 3.662 1.00 75.94 93 PRO A C 1
ATOM 741 O O . PRO A 1 93 ? 4.317 5.013 2.633 1.00 75.94 93 PRO A O 1
ATOM 744 N N . ARG A 1 94 ? 3.446 3.525 4.059 1.00 72.81 94 ARG A N 1
ATOM 745 C CA . ARG A 1 94 ? 3.945 2.348 3.326 1.00 72.81 94 ARG A CA 1
ATOM 746 C C . ARG A 1 94 ? 3.261 2.196 1.977 1.00 72.81 94 ARG A C 1
ATOM 748 O O . ARG A 1 94 ? 3.920 1.884 0.989 1.00 72.81 94 ARG A O 1
ATOM 755 N N . PHE A 1 95 ? 1.954 2.440 1.942 1.00 77.25 95 PHE A N 1
ATOM 756 C CA . PHE A 1 95 ? 1.186 2.413 0.706 1.00 77.25 95 PHE A CA 1
ATOM 757 C C . PHE A 1 95 ? 1.665 3.486 -0.280 1.00 77.25 95 PHE A C 1
ATOM 759 O O . PHE A 1 95 ? 1.894 3.180 -1.443 1.00 77.25 95 PHE A O 1
ATOM 766 N N . LEU A 1 96 ? 1.903 4.716 0.181 1.00 79.00 96 LEU A N 1
ATOM 767 C CA . LEU A 1 96 ? 2.418 5.801 -0.658 1.00 79.00 96 LEU A CA 1
ATOM 768 C C . LEU A 1 96 ? 3.837 5.508 -1.167 1.00 79.00 96 LEU A C 1
ATOM 770 O O . LEU A 1 96 ? 4.116 5.704 -2.350 1.00 79.00 96 LEU A O 1
ATOM 774 N N . ILE A 1 97 ? 4.719 4.991 -0.307 1.00 79.88 97 ILE A N 1
ATOM 775 C CA . ILE A 1 97 ? 6.104 4.675 -0.685 1.00 79.88 97 ILE A CA 1
ATOM 776 C C . ILE A 1 97 ? 6.146 3.576 -1.758 1.00 79.88 97 ILE A C 1
ATOM 778 O O . ILE A 1 97 ? 6.808 3.733 -2.781 1.00 79.88 97 ILE A O 1
ATOM 782 N N . ILE A 1 98 ? 5.427 2.471 -1.557 1.00 78.50 98 ILE A N 1
ATOM 783 C CA . ILE A 1 98 ? 5.530 1.289 -2.433 1.00 78.50 98 ILE A CA 1
ATOM 784 C C . ILE A 1 98 ? 4.565 1.360 -3.614 1.00 78.50 98 ILE A C 1
ATOM 786 O O . ILE A 1 98 ? 4.912 0.977 -4.731 1.00 78.50 98 ILE A O 1
ATOM 790 N N . GLY A 1 99 ? 3.349 1.845 -3.376 1.00 72.75 99 GLY A N 1
ATOM 791 C CA . GLY A 1 99 ? 2.313 1.940 -4.397 1.00 72.75 99 GLY A CA 1
ATOM 792 C C . GLY A 1 99 ? 2.575 3.062 -5.392 1.00 72.75 99 GLY A C 1
ATOM 793 O O . GLY A 1 99 ? 2.311 2.879 -6.576 1.00 72.75 99 GLY A O 1
ATOM 794 N N . ILE A 1 100 ? 3.121 4.199 -4.941 1.00 74.62 100 ILE A N 1
ATOM 795 C CA . ILE A 1 100 ? 3.264 5.400 -5.780 1.00 74.62 100 ILE A CA 1
ATOM 796 C C . ILE A 1 100 ? 4.732 5.747 -6.038 1.00 74.62 100 ILE A C 1
ATOM 798 O O . ILE A 1 100 ? 5.133 5.909 -7.189 1.00 74.62 100 ILE A O 1
ATOM 802 N N . PHE A 1 101 ? 5.557 5.850 -4.995 1.00 79.31 101 PHE A N 1
ATOM 803 C CA . PHE A 1 101 ? 6.939 6.323 -5.148 1.00 79.31 101 PHE A CA 1
ATOM 804 C C . PHE A 1 101 ? 7.856 5.309 -5.834 1.00 79.31 101 PHE A C 1
ATOM 806 O O . PHE A 1 101 ? 8.667 5.684 -6.678 1.00 79.31 101 PHE A O 1
ATOM 813 N N . PHE A 1 102 ? 7.728 4.025 -5.512 1.00 78.94 102 PHE A N 1
ATOM 814 C CA . PHE A 1 102 ? 8.563 2.973 -6.087 1.00 78.94 102 PHE A CA 1
ATOM 815 C C . PHE A 1 102 ? 8.484 2.867 -7.625 1.00 78.94 102 PHE A C 1
ATOM 817 O O . PHE A 1 102 ? 9.539 2.882 -8.264 1.00 78.94 102 PHE A O 1
ATOM 824 N N . PRO A 1 103 ? 7.296 2.826 -8.268 1.00 77.94 103 PRO A N 1
ATOM 825 C CA . PRO A 1 103 ? 7.227 2.809 -9.730 1.00 77.94 103 PRO A CA 1
ATOM 826 C C . PRO A 1 103 ? 7.781 4.095 -10.360 1.00 77.94 103 PRO A C 1
ATOM 828 O O . PRO A 1 103 ? 8.377 4.035 -11.436 1.00 77.94 103 PRO A O 1
ATOM 831 N N . PHE A 1 104 ? 7.650 5.244 -9.688 1.00 79.31 104 PHE A N 1
ATOM 832 C CA . PHE A 1 104 ? 8.256 6.494 -10.145 1.00 79.31 104 PHE A CA 1
ATOM 833 C C . PHE A 1 104 ? 9.791 6.445 -10.090 1.00 79.31 104 PHE A C 1
ATOM 835 O O . PHE A 1 104 ? 10.452 6.827 -11.054 1.00 79.31 104 PHE A O 1
ATOM 842 N N . LEU A 1 105 ? 10.364 5.917 -9.004 1.00 81.88 105 LEU A N 1
ATOM 843 C CA . LEU A 1 105 ? 11.811 5.728 -8.861 1.00 81.88 105 LEU A CA 1
ATOM 844 C C . LEU A 1 105 ? 12.371 4.764 -9.910 1.00 81.88 105 LEU A C 1
ATOM 846 O O . LEU A 1 105 ? 13.399 5.059 -10.516 1.00 81.88 105 LEU A O 1
ATOM 850 N N . LEU A 1 106 ? 11.683 3.647 -10.169 1.00 80.38 106 LEU A N 1
ATOM 851 C CA . LEU A 1 106 ? 12.061 2.710 -11.230 1.00 80.38 106 LEU A CA 1
ATOM 852 C C . LEU A 1 106 ? 12.056 3.380 -12.605 1.00 80.38 106 LEU A C 1
ATOM 854 O O . LEU A 1 106 ? 12.996 3.211 -13.379 1.00 80.38 106 LEU A O 1
ATOM 858 N N . TRP A 1 107 ? 11.023 4.168 -12.903 1.00 81.44 107 TRP A N 1
ATOM 859 C CA . TRP A 1 107 ? 10.955 4.905 -14.160 1.00 81.44 107 TRP A CA 1
ATOM 860 C C . TRP A 1 107 ? 12.106 5.910 -14.299 1.00 81.44 107 TRP A C 1
ATOM 862 O O . TRP A 1 107 ? 12.773 5.955 -15.334 1.00 81.44 107 TRP A O 1
ATOM 872 N N . LEU A 1 108 ? 12.380 6.670 -13.239 1.00 82.88 108 LEU A N 1
ATOM 873 C CA . LEU A 1 108 ? 13.449 7.664 -13.212 1.00 82.88 108 LEU A CA 1
ATOM 874 C C . LEU A 1 108 ? 14.825 7.003 -13.387 1.00 82.88 108 LEU A C 1
ATOM 876 O O . LEU A 1 108 ? 15.649 7.489 -14.159 1.00 82.88 108 LEU A O 1
ATOM 880 N N . PHE A 1 109 ? 15.046 5.852 -12.750 1.00 81.31 109 PHE A N 1
ATOM 881 C CA . PHE A 1 109 ? 16.258 5.054 -12.924 1.00 81.31 109 PHE A CA 1
ATOM 882 C C . PHE A 1 109 ? 16.456 4.600 -14.379 1.00 81.31 109 PHE A C 1
ATOM 884 O O . PHE A 1 109 ? 17.570 4.674 -14.905 1.00 81.31 109 PHE A O 1
ATOM 891 N N . VAL A 1 110 ? 15.384 4.182 -15.062 1.00 82.25 110 VAL A N 1
ATOM 892 C CA . VAL A 1 110 ? 15.435 3.790 -16.480 1.00 82.25 110 VAL A CA 1
ATOM 893 C C . VAL A 1 110 ? 15.764 4.982 -17.384 1.00 82.25 110 VAL A C 1
ATOM 895 O O . VAL A 1 110 ? 16.610 4.848 -18.268 1.00 82.25 110 VAL A O 1
ATOM 898 N N . GLU A 1 111 ? 15.152 6.151 -17.166 1.00 83.38 111 GLU A N 1
ATOM 899 C CA . GLU A 1 111 ? 15.458 7.368 -17.943 1.00 83.38 111 GLU A CA 1
ATOM 900 C C . GLU A 1 111 ? 16.910 7.825 -17.725 1.00 83.38 111 GLU A C 1
ATOM 902 O O . GLU A 1 111 ? 17.619 8.076 -18.701 1.00 83.38 111 GLU A O 1
ATOM 907 N N . ILE A 1 112 ? 17.407 7.845 -16.480 1.00 83.62 112 ILE A N 1
ATOM 908 C CA . ILE A 1 112 ? 18.823 8.149 -16.199 1.00 83.62 112 ILE A CA 1
ATOM 909 C C . ILE A 1 112 ? 19.737 7.167 -16.935 1.00 83.62 112 ILE A C 1
ATOM 911 O O . ILE A 1 112 ? 20.666 7.587 -17.626 1.00 83.62 112 ILE A O 1
ATOM 915 N N . SER A 1 113 ? 19.454 5.867 -16.839 1.00 81.81 113 SER A N 1
ATOM 916 C CA . SER A 1 113 ? 20.243 4.833 -17.515 1.00 81.81 113 SER A CA 1
ATOM 917 C C . SER A 1 113 ? 20.271 5.051 -19.032 1.00 81.81 113 SER A C 1
ATOM 919 O O . SER A 1 113 ? 21.329 4.970 -19.656 1.00 81.81 113 SER A O 1
ATOM 921 N N . ALA A 1 114 ? 19.133 5.403 -19.636 1.00 84.19 114 ALA A N 1
ATOM 922 C CA . ALA A 1 114 ? 19.048 5.689 -21.065 1.00 84.19 114 ALA A CA 1
ATOM 923 C C . ALA A 1 114 ? 19.851 6.938 -21.471 1.00 84.19 114 ALA A C 1
ATOM 925 O O . ALA A 1 114 ? 20.494 6.939 -22.524 1.00 84.19 114 ALA A O 1
ATOM 926 N N . VAL A 1 115 ? 19.840 7.992 -20.649 1.00 86.69 115 VAL A N 1
ATOM 927 C CA . VAL A 1 115 ? 20.642 9.204 -20.880 1.00 86.69 115 VAL A CA 1
ATOM 928 C C . VAL A 1 115 ? 22.134 8.883 -20.826 1.00 86.69 115 VAL A C 1
ATOM 930 O O . VAL A 1 115 ? 22.869 9.285 -21.728 1.00 86.69 115 VAL A O 1
ATOM 933 N N . VAL A 1 116 ? 22.572 8.111 -19.829 1.00 86.62 116 VAL A N 1
ATOM 934 C CA . VAL A 1 116 ? 23.973 7.685 -19.695 1.00 86.62 116 VAL A CA 1
ATOM 935 C C . VAL A 1 116 ? 24.415 6.876 -20.916 1.00 86.62 116 VAL A C 1
ATOM 937 O O . VAL A 1 116 ? 25.445 7.185 -21.512 1.00 86.62 116 VAL A O 1
ATOM 940 N N . VAL A 1 117 ? 23.614 5.903 -21.359 1.00 86.81 117 VAL A N 1
ATOM 941 C CA . VAL A 1 117 ? 23.919 5.104 -22.560 1.00 86.81 117 VAL A CA 1
ATOM 942 C C . VAL A 1 117 ? 24.033 5.981 -23.809 1.00 86.81 117 VAL A C 1
ATOM 944 O O . VAL A 1 117 ? 24.958 5.801 -24.601 1.00 86.81 117 VAL A O 1
ATOM 947 N N . ARG A 1 118 ? 23.135 6.960 -23.989 1.00 85.06 118 ARG A N 1
ATOM 948 C CA . ARG A 1 118 ? 23.221 7.908 -25.113 1.00 85.06 118 ARG A CA 1
ATOM 949 C C . ARG A 1 118 ? 24.494 8.741 -25.057 1.00 85.06 118 ARG A C 1
ATOM 951 O O . ARG A 1 118 ? 25.136 8.911 -26.087 1.00 85.06 118 ARG A O 1
ATOM 958 N N . TRP A 1 119 ? 24.855 9.242 -23.880 1.00 88.19 119 TRP A N 1
ATOM 959 C CA . TRP A 1 119 ? 26.063 10.041 -23.698 1.00 88.19 119 TRP A CA 1
ATOM 960 C C . TRP A 1 119 ? 27.326 9.237 -24.033 1.00 88.19 119 TRP A C 1
ATOM 962 O O . TRP A 1 119 ? 28.165 9.701 -24.803 1.00 88.19 119 TRP A O 1
ATOM 972 N N . ILE A 1 120 ? 27.400 7.990 -23.558 1.00 86.75 120 ILE A N 1
ATOM 973 C CA . ILE A 1 120 ? 28.482 7.053 -23.885 1.00 86.75 120 ILE A CA 1
ATOM 974 C C . ILE A 1 120 ? 28.551 6.800 -25.399 1.00 86.75 120 ILE A C 1
ATOM 976 O O . ILE A 1 120 ? 29.620 6.905 -25.999 1.00 86.75 120 ILE A O 1
ATOM 980 N N . ALA A 1 121 ? 27.415 6.505 -26.038 1.00 83.75 121 ALA A N 1
ATOM 981 C CA . ALA A 1 121 ? 27.361 6.235 -27.473 1.00 83.75 121 ALA A CA 1
ATOM 982 C C . ALA A 1 121 ? 27.812 7.439 -28.320 1.00 83.75 121 ALA A C 1
ATOM 984 O O . ALA A 1 121 ? 28.507 7.258 -29.318 1.00 83.75 121 ALA A O 1
ATOM 985 N N . VAL A 1 122 ? 27.448 8.661 -27.917 1.00 81.69 122 VAL A N 1
ATOM 986 C CA . VAL A 1 122 ? 27.916 9.896 -28.567 1.00 81.69 122 VAL A CA 1
ATOM 987 C C . VAL A 1 122 ? 29.426 10.056 -28.391 1.00 81.69 122 VAL A C 1
ATOM 989 O O . VAL A 1 122 ? 30.125 10.252 -29.382 1.00 81.69 122 VAL A O 1
ATOM 992 N N . GLY A 1 123 ? 29.944 9.870 -27.172 1.00 80.38 123 GLY A N 1
ATOM 993 C CA . GLY A 1 123 ? 31.380 9.963 -26.895 1.00 80.38 123 GLY A CA 1
ATOM 994 C C . GLY A 1 123 ? 32.230 8.997 -27.732 1.00 80.38 123 GLY A C 1
ATOM 995 O O . GLY A 1 123 ? 33.271 9.388 -28.259 1.00 80.38 123 GLY A O 1
ATOM 996 N N . PHE A 1 124 ? 31.766 7.758 -27.931 1.00 77.56 124 PHE A N 1
ATOM 997 C CA . PHE A 1 124 ? 32.443 6.790 -28.806 1.00 77.56 124 PHE A CA 1
ATOM 998 C C . PHE A 1 124 ? 32.328 7.116 -30.300 1.00 77.56 124 PHE A C 1
ATOM 1000 O O . PHE A 1 124 ? 33.215 6.773 -31.083 1.00 77.56 124 PHE A O 1
ATOM 1007 N N . ARG A 1 125 ? 31.243 7.768 -30.726 1.00 74.12 125 ARG A N 1
ATOM 1008 C CA . ARG A 1 125 ? 31.077 8.172 -32.126 1.00 74.12 125 ARG A CA 1
ATOM 1009 C C . ARG A 1 125 ? 32.028 9.312 -32.490 1.00 74.12 125 ARG A C 1
ATOM 1011 O O . ARG A 1 125 ? 32.626 9.287 -33.565 1.00 74.12 125 ARG A O 1
ATOM 1018 N N . ASP A 1 126 ? 32.208 10.258 -31.574 1.00 69.69 126 ASP A N 1
ATOM 1019 C CA . ASP A 1 126 ? 33.105 11.400 -31.758 1.00 69.69 126 ASP A CA 1
ATOM 1020 C C . ASP A 1 126 ? 34.586 10.994 -31.678 1.00 69.69 126 ASP A C 1
ATOM 1022 O O . ASP A 1 126 ? 35.411 11.527 -32.423 1.00 69.69 126 ASP A O 1
ATOM 1026 N N . SER A 1 127 ? 34.939 10.003 -30.848 1.00 64.44 127 SER A N 1
ATOM 1027 C CA . SER A 1 127 ? 36.311 9.476 -30.798 1.00 64.44 127 SER A CA 1
ATOM 1028 C C . SER A 1 127 ? 36.698 8.734 -32.080 1.00 64.44 127 SER A C 1
ATOM 1030 O O . SER A 1 127 ? 37.802 8.929 -32.591 1.00 64.44 127 SER A O 1
ATOM 1032 N N . LYS A 1 128 ? 35.775 7.954 -32.659 1.00 61.25 128 LYS A N 1
ATOM 1033 C CA . LYS A 1 128 ? 36.001 7.242 -33.924 1.00 61.25 128 LYS A CA 1
ATOM 1034 C C . LYS A 1 128 ? 36.202 8.205 -35.100 1.00 61.25 128 LYS A C 1
ATOM 1036 O O . LYS A 1 128 ? 37.151 8.051 -35.856 1.00 61.25 128 LYS A O 1
ATOM 1041 N N . SER A 1 129 ? 35.394 9.268 -35.185 1.00 61.44 129 SER A N 1
ATOM 1042 C CA . SER A 1 129 ? 35.535 10.314 -36.216 1.00 61.44 129 SER A CA 1
ATOM 1043 C C . SER A 1 129 ? 36.883 11.046 -36.186 1.00 61.44 129 SER A C 1
ATOM 1045 O O . SER A 1 129 ? 37.254 11.666 -37.184 1.00 61.44 129 SER A O 1
ATOM 1047 N N . ARG A 1 130 ? 37.575 11.053 -35.043 1.00 59.03 130 ARG A N 1
ATOM 1048 C CA . ARG A 1 130 ? 38.860 11.738 -34.863 1.00 59.03 130 ARG A CA 1
ATOM 1049 C C . ARG A 1 130 ? 40.062 10.836 -35.149 1.00 59.03 130 ARG A C 1
ATOM 1051 O O . ARG A 1 130 ? 41.136 11.363 -35.389 1.00 59.03 130 ARG A O 1
ATOM 1058 N N . SER A 1 131 ? 39.876 9.516 -35.115 1.00 60.72 131 SER A N 1
ATOM 1059 C CA . SER A 1 131 ? 40.905 8.525 -35.457 1.00 60.72 131 SER A CA 1
ATOM 1060 C C . SER A 1 131 ? 41.019 8.271 -36.965 1.00 60.72 131 SER A C 1
ATOM 1062 O O . SER A 1 131 ? 42.055 7.789 -37.405 1.00 60.72 131 SER A O 1
ATOM 1064 N N . ASP A 1 132 ? 39.965 8.564 -37.733 1.00 57.25 132 ASP A N 1
ATOM 1065 C CA . ASP A 1 132 ? 39.918 8.381 -39.195 1.00 57.25 132 ASP A CA 1
ATOM 1066 C C . ASP A 1 132 ? 40.375 9.637 -39.984 1.00 57.25 132 ASP A C 1
ATOM 1068 O O . ASP A 1 132 ? 40.226 9.688 -41.206 1.00 57.25 132 ASP A O 1
ATOM 1072 N N . LYS A 1 133 ? 40.903 10.665 -39.304 1.00 51.66 133 LYS A N 1
ATOM 1073 C CA . LYS A 1 133 ? 41.516 11.869 -39.898 1.00 51.66 133 LYS A CA 1
ATOM 1074 C C . LYS A 1 133 ? 43.002 11.914 -39.586 1.00 51.66 133 LYS A C 1
ATOM 1076 O O . LYS A 1 133 ? 43.750 12.355 -40.482 1.00 51.66 133 LYS A O 1
#

pLDDT: mean 73.49, std 8.59, range [36.84, 88.19]

Secondary structure (DSSP, 8-state):
------HHHHHHHHHHHHHHHHHHHHHHHHHHTT---SSEEEE--TT-EEETTEEEPTTS-EEE-SS-TT--GGGS-GGG-TTPPPEEEE-HHHHIIIIIIHHHHHHHHHHHHHHHHHHHHHHHHHHHHHH--

Radius of gyration: 26.6 Å; chains: 1; bounding box: 65×28×75 Å